Protein AF-A0A1D9D2I0-F1 (afdb_monomer)

Sequence (112 aa):
MTKDILDIKQGRLQKKEKFMSVIETKADIESTMDINVMYFASLADEANCQQETVKLPQDTSLTELYEQLSQKHRFSRPQAELRVAVNDYFAKWTDQINDGDSVVFITPVAGG

Mean predicted aligned error: 9.5 Å

Solvent-accessible surface area (backbone atoms only — not comparable to full-atom values): 6436 Å² total; per-residue (Å²): 135,72,64,64,64,56,52,55,50,52,54,52,49,55,52,48,51,53,48,51,53,51,51,58,59,50,56,61,60,68,38,68,31,50,27,39,39,45,38,54,70,72,54,14,65,48,56,74,41,56,61,48,78,47,78,43,47,54,81,51,36,53,52,56,52,48,54,54,48,31,66,74,38,60,50,90,71,60,73,90,64,45,49,43,27,49,72,92,36,83,50,59,63,84,45,85,59,58,70,67,38,40,37,36,70,41,69,75,75,84,76,128

Foldseek 3Di:
DPPVVVVVVVVVVVVVVVVVVVVVVVVLQPDKAKEKEAEDDQLCVLQVHGIDIDIDTQPDFLQNVVVVSCVVSVRPDDPVQWWKDKPNHTDDSRDGDDHHIYIYIGGPDPDD

pLDDT: mean 87.43, std 14.97, range [39.06, 98.81]

Structure (mmCIF, N/CA/C/O backbone):
data_AF-A0A1D9D2I0-F1
#
_entry.id   AF-A0A1D9D2I0-F1
#
loop_
_atom_site.group_PDB
_atom_site.id
_atom_site.type_symbol
_atom_site.label_atom_id
_atom_site.label_alt_id
_atom_site.label_comp_id
_atom_site.label_asym_id
_atom_site.label_entity_id
_atom_site.label_seq_id
_atom_site.pdbx_PDB_ins_code
_atom_site.Cartn_x
_atom_site.Cartn_y
_atom_site.Cartn_z
_atom_site.occupancy
_atom_site.B_iso_or_equiv
_atom_site.auth_seq_id
_atom_site.auth_comp_id
_atom_site.auth_asym_id
_atom_site.auth_atom_id
_atom_site.pdbx_PDB_model_num
ATOM 1 N N . MET A 1 1 ? -56.465 18.352 21.215 1.00 59.41 1 MET A N 1
ATOM 2 C CA . MET A 1 1 ? -55.338 19.104 21.811 1.00 59.41 1 MET A CA 1
ATOM 3 C C . MET A 1 1 ? -54.173 18.206 22.263 1.00 59.41 1 MET A C 1
ATOM 5 O O . MET A 1 1 ? -53.134 18.725 22.630 1.00 59.41 1 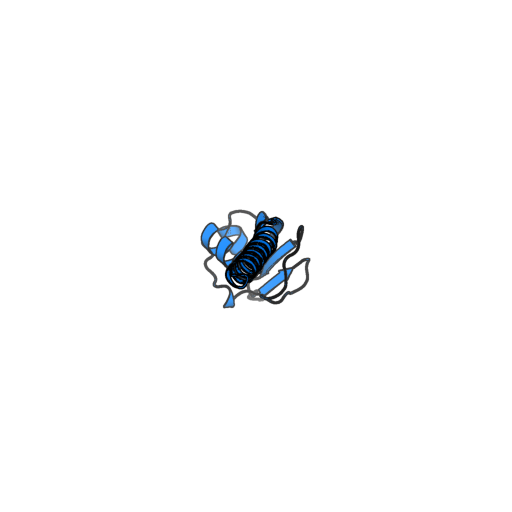MET A O 1
ATOM 9 N N . THR A 1 2 ? -54.300 16.870 22.223 1.00 59.47 2 THR A N 1
ATOM 10 C CA . THR A 1 2 ? -53.273 15.910 22.690 1.00 59.47 2 THR A CA 1
ATOM 11 C C . THR A 1 2 ? -52.400 15.295 21.583 1.00 59.47 2 THR A C 1
ATOM 13 O O . THR A 1 2 ? -51.449 14.585 21.896 1.00 59.47 2 THR A O 1
ATOM 16 N N . LYS A 1 3 ? -52.690 15.556 20.299 1.00 59.12 3 LYS A N 1
ATOM 17 C CA . LYS A 1 3 ? -51.986 14.946 19.153 1.00 59.12 3 LYS A CA 1
ATOM 18 C C . LYS A 1 3 ? -50.646 15.636 18.850 1.00 59.12 3 LYS A C 1
ATOM 20 O O . LYS A 1 3 ? -49.675 14.953 18.546 1.00 59.12 3 LYS A O 1
ATOM 25 N N . ASP A 1 4 ? -50.569 16.951 19.059 1.00 65.81 4 ASP A N 1
ATOM 26 C CA . ASP A 1 4 ? -49.381 17.772 18.784 1.00 65.81 4 ASP A CA 1
ATOM 27 C C . ASP A 1 4 ? -48.160 17.376 19.631 1.00 65.81 4 ASP A C 1
ATOM 29 O O . ASP A 1 4 ? -47.034 17.336 19.145 1.00 65.81 4 ASP A O 1
ATOM 33 N N . ILE A 1 5 ? -48.370 17.014 20.900 1.00 64.25 5 ILE A N 1
ATOM 34 C CA . ILE A 1 5 ? -47.272 16.657 21.814 1.00 64.25 5 ILE A CA 1
ATOM 35 C C . ILE A 1 5 ? -46.657 15.296 21.453 1.00 64.25 5 ILE A C 1
ATOM 37 O O . ILE A 1 5 ? -45.449 15.106 21.611 1.00 64.25 5 ILE A O 1
ATOM 41 N N . LEU A 1 6 ? -47.467 14.343 20.980 1.00 63.25 6 LEU A N 1
ATOM 42 C CA . LEU A 1 6 ? -46.987 13.007 20.621 1.00 63.25 6 LEU A CA 1
ATOM 43 C C . LEU A 1 6 ? -46.148 13.047 19.335 1.00 63.25 6 LEU A C 1
ATOM 45 O O . LEU A 1 6 ? -45.097 12.411 19.278 1.00 63.25 6 LEU A O 1
ATOM 49 N N . ASP A 1 7 ? -46.562 13.856 18.359 1.00 71.06 7 ASP A N 1
ATOM 50 C CA . ASP A 1 7 ? -45.872 14.023 17.075 1.00 71.06 7 ASP A CA 1
ATOM 51 C C . ASP A 1 7 ? -44.486 14.679 17.248 1.00 71.06 7 ASP A C 1
ATOM 53 O O . ASP A 1 7 ? -43.468 14.173 16.771 1.00 71.06 7 ASP A O 1
ATOM 57 N N . ILE A 1 8 ? -44.407 15.724 18.085 1.00 70.19 8 ILE A N 1
ATOM 58 C CA . ILE A 1 8 ? -43.145 16.404 18.427 1.00 70.19 8 ILE A CA 1
ATOM 59 C C . ILE A 1 8 ? -42.166 15.456 19.137 1.00 70.19 8 ILE A C 1
ATOM 61 O O . ILE A 1 8 ? -40.955 15.513 18.891 1.00 70.19 8 ILE A O 1
ATOM 65 N N . LYS A 1 9 ? -42.659 14.578 20.023 1.00 72.44 9 LYS A N 1
ATOM 66 C CA . LYS A 1 9 ? -41.810 13.584 20.697 1.00 72.44 9 LYS A CA 1
ATOM 67 C C . LYS A 1 9 ? -41.259 12.563 19.702 1.00 72.44 9 LYS A C 1
ATOM 69 O O . LYS A 1 9 ? -40.061 12.296 19.749 1.00 72.44 9 LYS A O 1
ATOM 74 N N . GLN A 1 10 ? -42.085 12.066 18.780 1.00 70.00 10 GLN A N 1
ATOM 75 C CA . GLN A 1 10 ? -41.654 11.106 17.759 1.00 70.00 10 GLN A CA 1
ATOM 76 C C . GLN A 1 10 ? -40.621 11.700 16.793 1.00 70.00 10 GLN A C 1
ATOM 78 O O . GLN A 1 10 ? -39.608 11.059 16.514 1.00 70.00 10 GLN A O 1
ATOM 83 N N . GLY A 1 11 ? -40.811 12.947 16.351 1.00 70.12 11 GLY A N 1
ATOM 84 C CA . GLY A 1 11 ? -39.835 13.642 15.507 1.00 70.12 11 GLY A CA 1
ATOM 85 C C . GLY A 1 11 ? -38.497 13.898 16.213 1.00 70.12 11 GLY A C 1
ATOM 86 O O . GLY A 1 11 ? -37.435 13.759 15.603 1.00 70.12 11 GLY A O 1
ATOM 87 N N . ARG A 1 12 ? -38.513 14.222 17.518 1.00 75.62 12 ARG A N 1
ATOM 88 C CA . ARG A 1 12 ? -37.276 14.354 18.311 1.00 75.62 12 ARG A CA 1
ATOM 89 C C . ARG A 1 12 ? -36.555 13.024 18.518 1.00 75.62 12 ARG A C 1
ATOM 91 O O . ARG A 1 12 ? -35.328 13.029 18.516 1.00 75.62 12 ARG A O 1
ATOM 98 N N . LEU A 1 13 ? -37.284 11.924 18.709 1.00 70.50 13 LEU A N 1
ATOM 99 C CA . LEU A 1 13 ? -36.703 10.590 18.882 1.00 70.50 13 LEU A CA 1
ATOM 100 C C . LEU A 1 13 ? -36.020 10.124 17.590 1.00 70.50 13 LEU A C 1
ATOM 102 O O . LEU A 1 13 ? -34.821 9.869 17.624 1.00 70.50 13 LEU A O 1
ATOM 106 N N . GLN A 1 14 ? -36.702 10.200 16.443 1.00 74.25 14 GLN A N 1
ATOM 107 C CA . GLN A 1 14 ? -36.117 9.851 15.138 1.00 74.25 14 GLN A CA 1
ATOM 108 C C . GLN A 1 14 ? -34.916 10.736 14.773 1.00 74.25 14 GLN A C 1
ATOM 110 O O . GLN A 1 14 ? -33.916 10.259 14.236 1.00 74.25 14 GLN A O 1
ATOM 115 N N . LYS A 1 15 ? -34.963 12.040 15.093 1.00 75.75 15 LYS A N 1
ATOM 116 C CA . LYS A 1 15 ? -33.821 12.944 14.875 1.00 75.75 15 LYS A CA 1
ATOM 117 C C . LYS A 1 15 ? -32.637 12.600 15.783 1.00 75.75 15 LYS A C 1
ATOM 119 O O . LYS A 1 15 ? -31.496 12.729 15.348 1.00 75.75 15 LYS A O 1
ATOM 124 N N . LYS A 1 16 ? -32.897 12.160 17.018 1.00 75.50 16 LYS A N 1
ATOM 125 C CA . LYS A 1 16 ? -31.871 11.715 17.967 1.00 75.50 16 LYS A CA 1
ATOM 126 C C . LYS A 1 16 ? -31.252 10.382 17.539 1.00 75.50 16 LYS A C 1
ATOM 128 O O . LYS A 1 16 ? -30.036 10.282 17.574 1.00 75.50 16 LYS A O 1
ATOM 133 N N . GLU A 1 17 ? -32.049 9.419 17.080 1.00 77.56 17 GLU A N 1
ATOM 134 C CA . GLU A 1 17 ? -31.577 8.128 16.551 1.00 77.56 17 GLU A CA 1
ATOM 135 C C . GLU A 1 17 ? -30.749 8.310 15.279 1.00 77.56 17 GLU A C 1
ATOM 137 O O . GLU A 1 17 ? -29.663 7.755 15.172 1.00 77.56 17 GLU A O 1
ATOM 142 N N . LYS A 1 18 ? -31.196 9.163 14.347 1.00 76.19 18 LYS A N 1
ATOM 143 C CA . LYS A 1 18 ? -30.420 9.491 13.145 1.00 76.19 18 LYS A CA 1
ATOM 144 C C . LYS A 1 18 ? -29.115 10.208 13.486 1.00 76.19 18 LYS A C 1
ATOM 146 O O . LYS A 1 18 ? -28.092 9.926 12.877 1.00 76.19 18 LYS A O 1
ATOM 151 N N . PHE A 1 19 ? -29.140 11.131 14.450 1.00 74.31 19 PHE A N 1
ATOM 152 C CA . PHE A 1 19 ? -27.921 11.785 14.920 1.00 74.31 19 PHE A CA 1
ATOM 153 C C . PHE A 1 19 ? -26.980 10.765 15.570 1.00 74.31 19 PHE A C 1
ATOM 155 O O . PHE A 1 19 ? -25.832 10.708 15.159 1.00 74.31 19 PHE A O 1
ATOM 162 N N . MET A 1 20 ? -27.475 9.918 16.485 1.00 72.56 20 MET A N 1
ATOM 163 C CA . MET A 1 20 ? -26.715 8.844 17.149 1.00 72.56 20 MET A CA 1
ATOM 164 C C . MET A 1 20 ? -26.122 7.832 16.161 1.00 72.56 20 MET A C 1
ATOM 166 O O . MET A 1 20 ? -24.948 7.510 16.272 1.00 72.56 20 MET A O 1
ATOM 170 N N . SER A 1 21 ? -26.87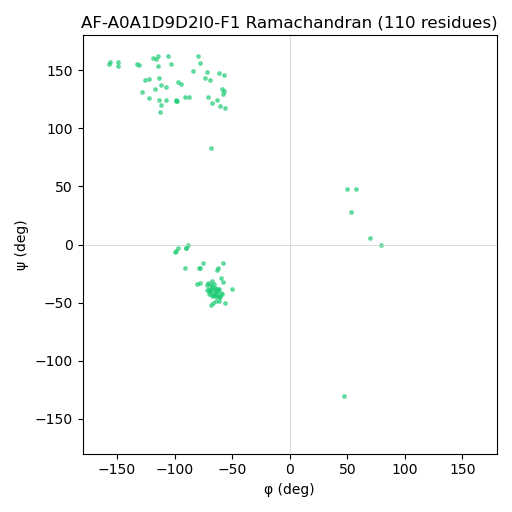5 7.421 15.140 1.00 72.75 21 SER A N 1
ATOM 171 C CA . SER A 1 21 ? -26.370 6.554 14.071 1.00 72.75 21 SER A CA 1
ATOM 172 C C . SER A 1 21 ? -25.247 7.220 13.272 1.00 72.75 21 SER A C 1
ATOM 174 O O . SER A 1 21 ? -24.256 6.569 12.975 1.00 72.75 21 SER A O 1
ATOM 176 N N . VAL A 1 22 ? -25.350 8.521 12.971 1.00 70.06 22 VAL A N 1
ATOM 177 C CA . VAL A 1 22 ? -24.285 9.245 12.258 1.00 70.06 22 VAL A CA 1
ATOM 178 C C . VAL A 1 22 ? -23.018 9.371 13.104 1.00 70.06 22 VAL A C 1
ATOM 180 O O . VAL A 1 22 ? -21.934 9.246 12.550 1.00 70.06 22 VAL A O 1
ATOM 183 N N . ILE A 1 23 ? -23.115 9.615 14.417 1.00 67.25 23 ILE A N 1
ATOM 184 C CA . ILE A 1 23 ? -21.922 9.691 15.286 1.00 67.25 23 ILE A CA 1
ATOM 185 C C . ILE A 1 23 ? -21.260 8.325 15.480 1.00 67.25 23 ILE A C 1
ATOM 187 O O . ILE A 1 23 ? -20.036 8.273 15.468 1.00 67.25 23 ILE A O 1
ATOM 191 N N . GLU A 1 24 ? -22.029 7.242 15.610 1.00 61.53 24 GLU A N 1
ATOM 192 C CA . GLU A 1 24 ? -21.475 5.886 15.747 1.00 61.53 24 GLU A CA 1
ATOM 193 C C . GLU A 1 24 ? -20.734 5.47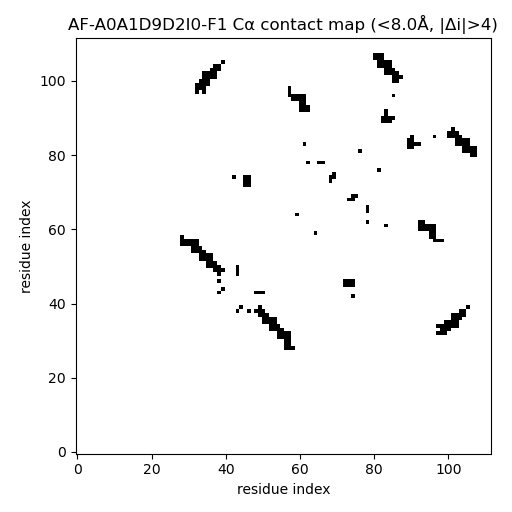4 14.464 1.00 61.53 24 GLU A C 1
ATOM 195 O O . GLU A 1 24 ? -19.576 5.084 14.520 1.00 61.53 24 GLU A O 1
ATOM 200 N N . THR A 1 25 ? -21.317 5.731 13.286 1.00 60.56 25 THR A N 1
ATOM 201 C CA . THR A 1 25 ? -20.639 5.489 12.000 1.00 60.56 25 THR A CA 1
ATOM 202 C C . THR A 1 25 ? -19.427 6.399 11.776 1.00 60.56 25 THR A C 1
ATOM 204 O O . THR A 1 25 ? -18.460 5.986 11.150 1.00 60.56 25 THR A O 1
ATOM 207 N N . LYS A 1 26 ? -19.449 7.646 12.261 1.00 57.47 26 LYS A N 1
ATOM 208 C CA . LYS A 1 26 ? -18.354 8.601 12.034 1.00 57.47 26 LYS A CA 1
ATOM 209 C C . LYS A 1 26 ? -17.148 8.354 12.946 1.00 57.47 26 LYS A C 1
ATOM 211 O O . LYS A 1 26 ? -16.025 8.573 12.514 1.00 57.47 26 LYS A O 1
ATOM 216 N N . ALA A 1 27 ? -17.378 7.893 14.175 1.00 58.50 27 ALA A N 1
ATOM 217 C CA . ALA A 1 27 ? -16.312 7.557 15.116 1.00 58.50 27 ALA A CA 1
ATOM 218 C C . ALA A 1 27 ? -15.545 6.285 14.707 1.00 58.50 27 ALA A C 1
ATOM 220 O O . ALA A 1 27 ? -14.335 6.229 14.909 1.00 58.50 27 ALA A O 1
ATOM 221 N N . ASP A 1 28 ? -16.211 5.312 14.076 1.00 58.44 28 ASP A N 1
ATOM 222 C CA . ASP A 1 28 ? -15.542 4.133 13.505 1.00 58.44 28 ASP A CA 1
ATOM 223 C C . ASP A 1 28 ? -14.634 4.490 12.305 1.00 58.44 28 ASP A C 1
ATOM 225 O O . ASP A 1 28 ? -13.571 3.899 12.150 1.00 58.44 28 ASP A O 1
ATOM 229 N N . ILE A 1 29 ? -14.977 5.521 11.518 1.00 62.78 29 ILE A N 1
ATOM 230 C CA . ILE A 1 29 ? -14.179 5.976 10.354 1.00 62.78 29 ILE A CA 1
ATOM 231 C C . ILE A 1 29 ? -12.957 6.827 10.772 1.00 62.78 29 ILE A C 1
ATOM 233 O O . ILE A 1 29 ? -11.994 6.964 10.022 1.00 62.78 29 ILE A O 1
ATOM 237 N N . GLU A 1 30 ? -12.947 7.402 11.979 1.00 67.94 30 GLU A N 1
ATOM 238 C CA . GLU A 1 30 ? -11.832 8.243 12.456 1.00 67.94 30 GLU A CA 1
ATOM 239 C C . GLU A 1 30 ? -10.731 7.454 13.190 1.00 67.94 30 GLU A C 1
ATOM 241 O O . GLU A 1 30 ? -9.704 8.027 13.567 1.00 67.94 30 GLU A O 1
ATOM 246 N N . SER A 1 31 ? -10.901 6.142 13.375 1.00 87.88 31 SER A N 1
ATOM 247 C CA . SER A 1 31 ? -9.851 5.302 13.950 1.00 87.88 31 SER A CA 1
ATOM 248 C C . SER A 1 31 ? -8.708 5.145 12.951 1.00 87.88 31 SER A C 1
ATOM 250 O O . SER A 1 31 ? -8.919 4.762 11.805 1.00 87.88 31 SER A O 1
ATOM 252 N N . THR A 1 32 ? -7.483 5.441 13.384 1.00 95.44 32 THR A N 1
ATOM 253 C CA . THR A 1 32 ? -6.276 5.267 12.559 1.00 95.44 32 THR A CA 1
ATOM 254 C C . THR A 1 32 ? -5.511 4.021 12.977 1.00 95.44 32 THR A C 1
ATOM 256 O O . THR A 1 32 ? -5.615 3.584 14.123 1.00 95.44 32 THR A O 1
ATOM 259 N N . MET A 1 33 ? -4.733 3.480 12.050 1.00 97.00 33 MET A N 1
ATOM 260 C CA . MET A 1 33 ? -3.759 2.421 12.274 1.00 97.00 33 MET A CA 1
ATOM 261 C C . MET A 1 33 ? -2.414 2.801 11.650 1.00 97.00 33 MET A C 1
ATOM 263 O O . MET A 1 33 ? -2.360 3.611 10.719 1.00 97.00 33 MET A O 1
ATOM 267 N N . ASP A 1 34 ? -1.340 2.236 12.188 1.00 98.44 34 ASP A N 1
ATOM 268 C CA . ASP A 1 34 ? 0.027 2.386 11.705 1.00 98.44 34 ASP A CA 1
ATOM 269 C C . ASP A 1 34 ? 0.498 1.037 11.134 1.00 98.44 34 ASP A C 1
ATOM 271 O O . ASP A 1 34 ? 0.545 0.030 11.837 1.00 98.44 34 ASP A O 1
ATOM 275 N N . ILE A 1 35 ? 0.864 1.009 9.851 1.00 98.69 35 ILE A N 1
ATOM 276 C CA . ILE A 1 35 ? 1.359 -0.197 9.164 1.00 98.69 35 ILE A CA 1
ATOM 277 C C . ILE A 1 35 ? 2.781 -0.003 8.645 1.00 98.69 35 ILE A C 1
ATOM 279 O O . ILE A 1 35 ? 3.225 1.130 8.452 1.00 98.69 35 ILE A O 1
ATOM 283 N N . ASN A 1 36 ? 3.490 -1.098 8.374 1.00 98.81 36 ASN A N 1
ATOM 284 C CA . ASN A 1 36 ? 4.770 -1.068 7.669 1.00 98.81 36 ASN A CA 1
ATOM 285 C C . ASN A 1 36 ? 4.551 -1.405 6.191 1.00 98.81 36 ASN A C 1
ATOM 287 O O . ASN A 1 36 ? 4.003 -2.454 5.866 1.00 98.81 36 ASN A O 1
ATOM 291 N N . VAL A 1 37 ? 4.993 -0.531 5.291 1.00 98.75 37 VAL A N 1
ATOM 292 C CA . VAL A 1 37 ? 5.024 -0.820 3.858 1.00 98.75 37 VAL A CA 1
ATOM 293 C C . VAL A 1 37 ? 6.466 -1.022 3.433 1.00 98.75 37 VAL A C 1
ATOM 295 O O . VAL A 1 37 ? 7.292 -0.127 3.618 1.00 98.75 37 VAL A O 1
ATOM 298 N N . MET A 1 38 ? 6.758 -2.172 2.827 1.00 98.50 38 MET A N 1
ATOM 299 C CA . MET A 1 38 ? 8.085 -2.496 2.306 1.00 98.50 38 MET A CA 1
ATOM 300 C C . MET A 1 38 ? 8.092 -2.460 0.778 1.00 98.50 38 MET A C 1
ATOM 302 O O . MET A 1 38 ? 7.215 -3.019 0.112 1.00 98.50 38 MET A O 1
ATOM 306 N N . TYR A 1 39 ? 9.125 -1.838 0.218 1.00 97.38 39 TYR A N 1
ATOM 307 C CA . TYR A 1 39 ? 9.319 -1.686 -1.217 1.00 97.38 39 TYR A CA 1
ATOM 308 C C . TYR A 1 39 ? 10.535 -2.476 -1.690 1.00 97.38 39 TYR A C 1
ATOM 310 O O . TYR A 1 39 ? 11.571 -2.525 -1.027 1.00 97.38 39 TYR A O 1
ATOM 318 N N . PHE A 1 40 ? 10.427 -3.050 -2.888 1.00 94.06 40 PHE A N 1
ATOM 319 C CA . PHE A 1 40 ? 11.496 -3.811 -3.530 1.00 94.06 40 PHE A CA 1
ATOM 320 C C . PHE A 1 40 ? 11.678 -3.376 -4.984 1.00 94.06 40 PHE A C 1
ATOM 322 O O . PHE A 1 40 ? 10.733 -2.907 -5.626 1.00 94.06 40 PHE A O 1
ATOM 329 N N . ALA A 1 41 ? 12.884 -3.595 -5.516 1.00 92.38 41 ALA A N 1
ATOM 330 C CA . ALA A 1 41 ? 13.240 -3.317 -6.909 1.00 92.38 41 ALA A CA 1
ATOM 331 C C . ALA A 1 41 ? 12.771 -1.915 -7.352 1.00 92.38 41 ALA A C 1
ATOM 333 O O . ALA A 1 41 ? 12.978 -0.947 -6.625 1.00 92.38 41 ALA A O 1
ATOM 334 N N . SER A 1 42 ? 12.094 -1.809 -8.502 1.00 93.38 42 SER A N 1
ATOM 335 C CA . SER A 1 42 ? 11.668 -0.520 -9.057 1.00 93.38 42 SER A CA 1
ATOM 336 C C . SER A 1 42 ? 10.778 0.293 -8.113 1.00 93.38 42 SER A C 1
ATOM 338 O O . SER A 1 42 ? 10.862 1.511 -8.129 1.00 93.38 42 SER A O 1
ATOM 340 N N . LEU A 1 43 ? 9.955 -0.344 -7.267 1.00 95.62 43 LEU A N 1
ATOM 341 C CA . LEU A 1 43 ? 9.135 0.396 -6.301 1.00 95.62 43 LEU A CA 1
ATOM 342 C C . LEU A 1 43 ? 9.992 1.031 -5.198 1.00 95.62 43 LEU A C 1
ATOM 344 O O . LEU A 1 43 ? 9.667 2.120 -4.742 1.00 95.62 43 LEU A O 1
ATOM 348 N N . ALA A 1 44 ? 11.092 0.389 -4.789 1.00 96.69 44 ALA A N 1
ATOM 349 C CA . ALA A 1 44 ? 12.020 0.973 -3.817 1.00 96.69 44 ALA A CA 1
ATOM 350 C C . ALA A 1 44 ? 12.796 2.150 -4.421 1.00 96.69 44 ALA A C 1
ATOM 352 O O . ALA A 1 44 ? 12.973 3.173 -3.760 1.00 96.69 44 ALA A O 1
ATOM 353 N N . ASP A 1 45 ? 13.216 2.018 -5.685 1.00 96.38 45 ASP A N 1
ATOM 354 C CA . ASP A 1 45 ? 13.879 3.093 -6.428 1.00 96.38 45 ASP A CA 1
ATOM 355 C C . ASP A 1 45 ? 12.943 4.303 -6.599 1.00 96.38 45 ASP A C 1
ATOM 357 O O . ASP A 1 45 ? 13.346 5.441 -6.363 1.00 96.38 45 ASP A O 1
ATOM 361 N N . GLU A 1 46 ? 11.676 4.062 -6.955 1.00 97.56 46 GLU A N 1
ATOM 362 C CA . GLU A 1 46 ? 10.654 5.102 -7.131 1.00 97.56 46 GLU A CA 1
ATOM 363 C C . GLU A 1 46 ? 10.245 5.755 -5.795 1.00 97.56 46 GLU A C 1
ATOM 365 O O . GLU A 1 46 ? 10.089 6.974 -5.735 1.00 97.56 46 GLU A O 1
ATOM 370 N N . ALA A 1 47 ? 10.132 4.980 -4.708 1.00 97.75 47 ALA A N 1
ATOM 371 C CA . ALA A 1 47 ? 9.836 5.496 -3.365 1.00 97.75 47 ALA A CA 1
ATOM 372 C C . ALA A 1 47 ? 11.037 6.190 -2.698 1.00 97.75 47 ALA A C 1
ATOM 374 O O . ALA A 1 47 ? 10.877 6.902 -1.703 1.00 97.75 47 ALA A O 1
ATOM 375 N N . ASN A 1 48 ? 12.251 5.971 -3.218 1.00 98.00 48 ASN A N 1
ATOM 376 C CA . ASN A 1 48 ? 13.516 6.400 -2.619 1.00 98.00 48 ASN A CA 1
ATOM 377 C C . ASN A 1 48 ? 13.682 5.936 -1.151 1.00 98.00 48 ASN A C 1
ATOM 379 O O . ASN A 1 48 ? 14.357 6.575 -0.340 1.00 98.00 48 ASN A O 1
ATOM 383 N N . CYS A 1 49 ? 13.050 4.815 -0.797 1.00 97.94 49 CYS A N 1
ATOM 384 C CA . CYS A 1 49 ? 13.181 4.133 0.483 1.00 97.94 49 CYS A CA 1
ATOM 385 C C . CYS A 1 49 ? 12.824 2.645 0.327 1.00 97.94 49 CYS A C 1
ATOM 387 O O . CYS A 1 49 ? 12.112 2.251 -0.590 1.00 97.94 49 CYS A O 1
ATOM 389 N N . GLN A 1 50 ? 13.330 1.804 1.232 1.00 97.75 50 GLN A N 1
ATOM 390 C CA . GLN A 1 50 ? 13.006 0.367 1.249 1.00 97.75 50 GLN A CA 1
ATOM 391 C C . GLN A 1 50 ? 11.800 0.043 2.135 1.00 97.75 50 GLN A C 1
ATOM 393 O O . GLN A 1 50 ? 11.196 -1.014 1.990 1.00 97.75 50 GLN A O 1
ATOM 398 N N . GLN A 1 51 ? 11.466 0.930 3.069 1.00 98.31 51 GLN A N 1
ATOM 399 C CA . GLN A 1 51 ? 10.297 0.794 3.923 1.00 98.31 51 GLN A CA 1
ATOM 400 C C . GLN A 1 51 ? 9.855 2.155 4.456 1.00 98.31 51 GLN A C 1
ATOM 402 O O . GLN A 1 51 ? 10.677 3.066 4.606 1.00 98.31 51 GLN A O 1
ATOM 407 N N . GLU A 1 52 ? 8.581 2.265 4.810 1.00 98.50 52 GLU A N 1
ATOM 408 C CA . GLU A 1 52 ? 8.041 3.379 5.58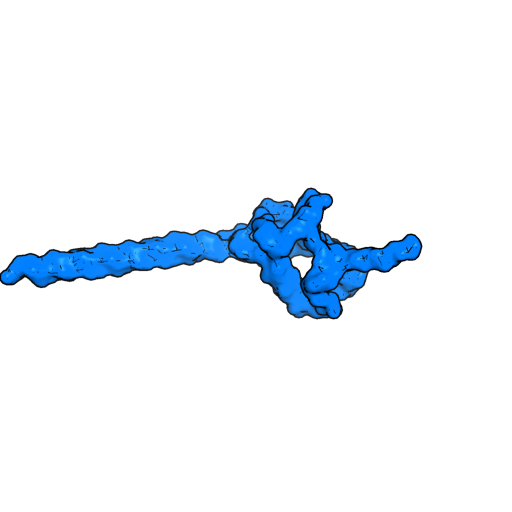3 1.00 98.50 52 GLU A CA 1
ATOM 409 C C . GLU A 1 52 ? 6.865 2.937 6.461 1.00 98.50 52 GLU A C 1
ATOM 411 O O . GLU A 1 52 ? 6.153 1.986 6.140 1.00 98.50 52 GLU A O 1
ATOM 416 N N . THR A 1 53 ? 6.643 3.655 7.563 1.00 98.56 53 THR A N 1
ATOM 417 C CA . THR A 1 53 ? 5.414 3.516 8.350 1.00 98.56 53 THR A CA 1
ATOM 418 C C . THR A 1 53 ? 4.349 4.443 7.782 1.00 98.56 53 THR A C 1
ATOM 420 O O . THR A 1 53 ? 4.589 5.645 7.634 1.00 98.56 53 THR A O 1
ATOM 423 N N . VAL A 1 54 ? 3.173 3.895 7.480 1.00 98.31 54 VAL A N 1
ATOM 424 C CA . VAL A 1 54 ? 2.037 4.647 6.939 1.00 98.31 54 VAL A CA 1
ATOM 425 C C . VAL A 1 54 ? 0.913 4.660 7.963 1.00 98.31 54 VAL A C 1
ATOM 427 O O . VAL A 1 54 ? 0.444 3.606 8.386 1.00 98.31 54 VAL A O 1
ATOM 430 N N . LYS A 1 55 ? 0.472 5.868 8.323 1.00 97.69 55 LYS A N 1
ATOM 431 C CA . LYS A 1 55 ? -0.727 6.094 9.128 1.00 97.69 55 LYS A CA 1
ATOM 432 C C . LYS A 1 55 ? -1.933 6.263 8.222 1.00 97.69 55 LYS A C 1
ATOM 434 O O . LYS A 1 55 ? -1.910 7.128 7.346 1.00 97.69 55 LYS A O 1
ATOM 439 N N . LEU A 1 56 ? -2.981 5.487 8.458 1.00 95.31 56 LEU A N 1
ATOM 440 C CA . LEU A 1 56 ? -4.179 5.476 7.621 1.00 95.31 56 LEU A CA 1
ATOM 441 C C . LEU A 1 56 ? -5.440 5.148 8.441 1.00 95.31 56 LEU A C 1
ATOM 443 O O . LEU A 1 56 ? -5.319 4.582 9.528 1.00 95.31 56 LEU A O 1
ATOM 447 N N . PRO A 1 57 ? -6.641 5.536 7.980 1.00 95.50 57 PRO A N 1
ATOM 448 C CA . PRO A 1 57 ? -7.909 5.105 8.575 1.00 95.50 57 PRO A CA 1
ATOM 449 C C . PRO A 1 57 ? -8.056 3.575 8.598 1.00 95.50 57 PRO A C 1
ATOM 451 O O . PRO A 1 57 ? -7.605 2.907 7.667 1.00 95.50 57 PRO A O 1
ATOM 454 N N . GLN A 1 58 ? -8.699 3.017 9.625 1.00 92.44 58 GLN A N 1
ATOM 455 C CA . GLN A 1 58 ? -8.871 1.565 9.801 1.00 92.44 58 GLN A CA 1
ATOM 456 C C . GLN A 1 58 ? -9.694 0.888 8.693 1.00 92.44 58 GLN A C 1
ATOM 458 O O . GLN A 1 58 ? -9.567 -0.317 8.493 1.00 92.44 58 GLN A O 1
ATOM 463 N N . ASP A 1 59 ? -10.517 1.640 7.966 1.00 92.44 59 ASP A N 1
ATOM 464 C CA . ASP A 1 59 ? -11.326 1.156 6.846 1.00 92.44 59 ASP A CA 1
ATOM 465 C C . ASP A 1 59 ? -10.603 1.218 5.489 1.00 92.44 59 ASP A C 1
ATOM 467 O O . ASP A 1 59 ? -11.162 0.788 4.479 1.00 92.44 59 ASP A O 1
ATOM 471 N N . THR A 1 60 ? -9.351 1.692 5.458 1.00 95.88 60 THR A N 1
ATOM 472 C CA . THR A 1 60 ? -8.553 1.765 4.226 1.00 95.88 60 THR A CA 1
ATOM 473 C C . THR A 1 60 ? -8.296 0.367 3.667 1.00 95.88 60 THR A C 1
ATOM 475 O O . THR A 1 60 ? -7.704 -0.494 4.321 1.00 95.88 60 THR A O 1
ATOM 478 N N . SER A 1 61 ? -8.679 0.153 2.412 1.00 97.00 61 SER A N 1
ATOM 479 C CA . SER A 1 61 ? -8.392 -1.080 1.678 1.00 97.00 61 SER A CA 1
ATOM 480 C C . SER A 1 61 ? -6.962 -1.120 1.123 1.00 97.00 61 SER A C 1
ATOM 482 O O . SER A 1 61 ? -6.313 -0.093 0.916 1.00 97.00 61 SER A O 1
ATOM 484 N N . LEU A 1 62 ? -6.478 -2.317 0.767 1.00 98.56 62 LEU A N 1
ATOM 485 C CA . LEU A 1 62 ? -5.195 -2.485 0.061 1.00 98.56 62 LEU A CA 1
ATOM 486 C C . LEU A 1 62 ? -5.159 -1.757 -1.294 1.00 98.56 62 LEU A C 1
ATOM 488 O O . LEU A 1 62 ? -4.089 -1.342 -1.740 1.00 98.56 62 LEU A O 1
ATOM 492 N N . THR A 1 63 ? -6.317 -1.590 -1.941 1.00 98.19 63 THR A N 1
ATOM 493 C CA . THR A 1 63 ? -6.442 -0.818 -3.188 1.00 98.19 63 THR A CA 1
ATOM 494 C C . THR A 1 63 ? -6.201 0.667 -2.929 1.00 98.19 63 THR A C 1
ATOM 496 O O . THR A 1 63 ? -5.333 1.265 -3.561 1.00 98.19 63 THR A O 1
ATOM 499 N N . GLU A 1 64 ? -6.897 1.245 -1.949 1.00 97.81 64 GLU A N 1
ATOM 500 C CA . GLU A 1 64 ? -6.749 2.660 -1.591 1.00 97.81 64 GLU A CA 1
ATOM 501 C C . GLU A 1 64 ? -5.347 2.973 -1.063 1.00 97.81 64 GLU A C 1
ATOM 503 O O . GLU A 1 64 ? -4.777 4.005 -1.416 1.00 97.81 64 GLU A O 1
ATOM 508 N N . LEU A 1 65 ? -4.755 2.068 -0.275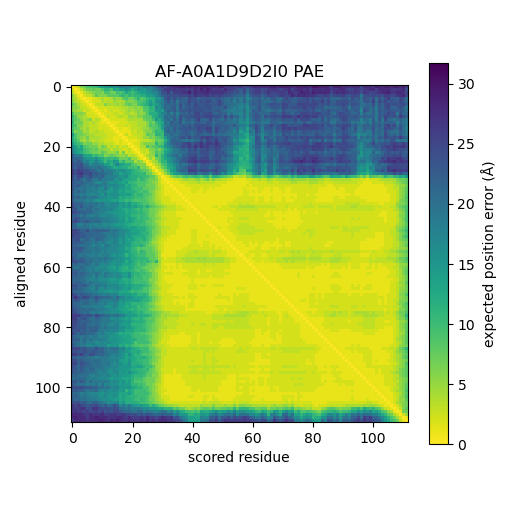 1.00 98.50 65 LEU A N 1
ATOM 509 C CA . LEU A 1 65 ? -3.362 2.183 0.151 1.00 98.50 65 LEU A CA 1
ATOM 510 C C . LEU A 1 65 ? -2.427 2.290 -1.060 1.00 98.50 65 LEU A C 1
ATOM 512 O O . LEU A 1 65 ? -1.597 3.199 -1.122 1.00 98.50 65 LEU A O 1
ATOM 516 N N . TYR A 1 66 ? -2.558 1.387 -2.036 1.00 98.50 66 TYR A N 1
ATOM 517 C CA . TYR A 1 66 ? -1.700 1.417 -3.217 1.00 98.50 66 TYR A CA 1
ATOM 518 C C . TYR A 1 66 ? -1.899 2.687 -4.050 1.00 98.50 66 TYR A C 1
ATOM 520 O O . TYR A 1 66 ? -0.918 3.274 -4.501 1.00 98.50 66 TYR A O 1
ATOM 528 N N . GLU A 1 67 ? -3.137 3.153 -4.222 1.00 98.19 67 GLU A N 1
ATOM 529 C CA . GLU A 1 67 ? -3.421 4.409 -4.924 1.00 98.19 67 GLU A CA 1
ATOM 530 C C . GLU A 1 67 ? -2.758 5.613 -4.241 1.00 98.19 67 GLU A C 1
ATOM 532 O O . GLU A 1 67 ? -2.113 6.422 -4.912 1.00 98.19 67 GLU A O 1
ATOM 537 N N . GLN A 1 68 ? -2.850 5.713 -2.911 1.00 98.06 68 GLN A N 1
ATOM 538 C CA . GLN A 1 68 ? -2.215 6.787 -2.139 1.00 98.06 68 GLN A CA 1
ATOM 539 C C . GLN A 1 68 ? -0.689 6.770 -2.289 1.00 98.06 68 GLN A C 1
ATOM 541 O O . GLN A 1 68 ? -0.067 7.810 -2.523 1.00 98.06 68 GLN A O 1
ATOM 546 N N . LEU A 1 69 ? -0.076 5.588 -2.198 1.00 98.44 69 LEU A N 1
ATOM 547 C CA . LEU A 1 69 ? 1.370 5.425 -2.349 1.00 98.44 69 LEU A CA 1
ATOM 548 C C . LEU A 1 69 ? 1.835 5.685 -3.780 1.00 98.44 69 LEU A C 1
ATOM 550 O O . LEU A 1 69 ? 2.836 6.370 -3.984 1.00 98.44 69 LEU A O 1
ATOM 554 N N . SER A 1 70 ? 1.083 5.205 -4.771 1.00 98.12 70 SER A N 1
ATOM 555 C CA . SER A 1 70 ? 1.345 5.454 -6.187 1.00 98.12 70 SER A CA 1
ATOM 556 C C . SER A 1 70 ? 1.314 6.949 -6.497 1.00 98.12 70 SER A C 1
ATOM 558 O O . SER A 1 70 ? 2.212 7.450 -7.169 1.00 98.12 70 SER A O 1
ATOM 560 N N . GLN A 1 71 ? 0.365 7.699 -5.932 1.00 98.25 71 GLN A N 1
ATOM 561 C CA . GLN A 1 71 ? 0.318 9.157 -6.073 1.00 98.25 71 GLN A CA 1
ATOM 562 C C . GLN A 1 71 ? 1.488 9.853 -5.362 1.00 98.25 71 GLN A C 1
ATOM 564 O O . GLN A 1 71 ? 2.106 10.754 -5.934 1.00 98.25 71 GLN A O 1
ATOM 569 N N . LYS A 1 72 ? 1.811 9.433 -4.132 1.00 98.19 72 LYS A N 1
ATOM 570 C CA . LYS A 1 72 ? 2.898 10.000 -3.318 1.00 98.19 72 LYS A CA 1
ATOM 571 C C . LYS A 1 72 ? 4.266 9.828 -3.983 1.00 98.19 72 LYS A C 1
ATOM 573 O O . LYS A 1 72 ? 5.022 10.794 -4.092 1.00 98.19 72 LYS A O 1
ATOM 578 N N . HIS A 1 73 ? 4.559 8.613 -4.437 1.00 98.19 73 HIS A N 1
ATOM 579 C CA . HIS A 1 73 ? 5.868 8.206 -4.961 1.00 98.19 73 HIS A CA 1
ATOM 580 C C . HIS A 1 73 ? 5.954 8.227 -6.485 1.00 98.19 73 HIS A C 1
ATOM 582 O O . HIS A 1 73 ? 7.033 8.065 -7.042 1.00 98.19 73 HIS A O 1
ATOM 588 N N . ARG A 1 74 ? 4.835 8.494 -7.170 1.00 98.00 74 ARG A N 1
ATOM 589 C CA . ARG A 1 74 ? 4.712 8.464 -8.637 1.00 98.00 74 ARG A CA 1
ATOM 590 C C . ARG A 1 74 ? 5.092 7.102 -9.216 1.00 98.00 74 ARG A C 1
ATOM 592 O O . ARG A 1 74 ? 5.855 7.036 -10.179 1.00 98.00 74 ARG A O 1
ATOM 599 N N . PHE A 1 75 ? 4.554 6.033 -8.627 1.00 97.56 75 PHE A N 1
ATOM 600 C CA . PHE A 1 75 ? 4.841 4.685 -9.106 1.00 97.56 75 PHE A CA 1
ATOM 601 C C . PHE A 1 75 ? 4.439 4.522 -10.569 1.00 97.56 75 PHE A C 1
ATOM 603 O O . PHE A 1 75 ? 3.350 4.927 -10.977 1.00 97.56 75 PHE A O 1
ATOM 610 N N . SER A 1 76 ? 5.326 3.925 -11.364 1.00 95.31 76 SER A N 1
ATOM 611 C CA . SER A 1 76 ? 5.132 3.807 -12.815 1.00 95.31 76 SER A CA 1
ATOM 612 C C . SER A 1 76 ? 4.149 2.702 -13.209 1.00 95.31 76 SER A C 1
ATOM 614 O O . SER A 1 76 ? 3.610 2.710 -14.318 1.00 95.31 76 SER A O 1
ATOM 616 N N . ARG A 1 77 ? 3.914 1.743 -12.308 1.00 93.25 77 ARG A N 1
ATOM 617 C CA . ARG A 1 77 ? 3.103 0.550 -12.563 1.00 93.25 77 ARG A CA 1
ATOM 618 C C . ARG A 1 77 ? 1.670 0.715 -12.060 1.00 93.25 77 ARG A C 1
ATOM 620 O O . ARG A 1 77 ? 1.471 1.231 -10.966 1.00 93.25 77 ARG A O 1
ATOM 627 N N . PRO A 1 78 ? 0.662 0.242 -12.807 1.00 95.50 78 PRO A N 1
ATOM 628 C CA . PRO A 1 78 ? -0.704 0.180 -12.313 1.00 95.50 78 PRO A CA 1
ATOM 629 C C . PRO A 1 78 ? -0.905 -1.018 -11.372 1.00 95.50 78 PRO A C 1
ATOM 631 O O . PRO A 1 78 ? -0.252 -2.052 -11.508 1.00 95.50 78 PRO A O 1
ATOM 634 N N . GLN A 1 79 ? -1.901 -0.924 -10.488 1.00 96.12 79 GLN A N 1
ATOM 635 C CA . GLN A 1 79 ? -2.309 -2.003 -9.574 1.00 96.12 79 GLN A CA 1
ATOM 636 C C . GLN A 1 79 ? -2.518 -3.351 -10.284 1.00 96.12 79 GLN A C 1
ATOM 638 O O . GLN A 1 79 ? -2.160 -4.397 -9.751 1.00 96.12 79 GLN A O 1
ATOM 643 N N . ALA A 1 80 ? -3.084 -3.332 -11.496 1.00 95.62 80 ALA A N 1
ATOM 644 C CA . ALA A 1 80 ? -3.390 -4.533 -12.277 1.00 95.62 80 ALA A CA 1
ATOM 645 C C . ALA A 1 80 ? -2.149 -5.365 -12.648 1.00 95.62 80 ALA A C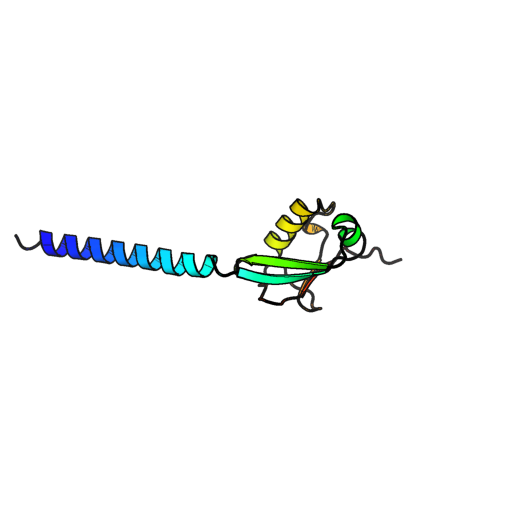 1
ATOM 647 O O . ALA A 1 80 ? -2.276 -6.548 -12.960 1.00 95.62 80 ALA A O 1
ATOM 648 N N . GLU A 1 81 ? -0.959 -4.764 -12.611 1.00 94.94 81 GLU A N 1
ATOM 649 C CA . GLU A 1 81 ? 0.304 -5.460 -12.841 1.00 94.94 81 GLU A CA 1
ATOM 650 C C . GLU A 1 81 ? 0.912 -6.026 -11.561 1.00 94.94 81 GLU A C 1
ATOM 652 O O . GLU A 1 81 ? 1.951 -6.663 -11.643 1.00 94.94 81 GLU A O 1
ATOM 657 N N . LEU A 1 82 ? 0.316 -5.814 -10.388 1.00 95.69 82 LEU A N 1
ATOM 658 C CA . LEU A 1 82 ? 0.909 -6.164 -9.102 1.00 95.69 82 LEU A CA 1
ATOM 659 C C . LEU A 1 82 ? 0.129 -7.268 -8.391 1.00 95.69 82 LEU A C 1
ATOM 661 O O . LEU A 1 82 ? -1.085 -7.425 -8.541 1.00 95.69 82 LEU A O 1
ATOM 665 N N . ARG A 1 83 ? 0.839 -8.009 -7.541 1.00 96.81 83 ARG A N 1
ATOM 666 C CA . ARG A 1 83 ? 0.232 -8.764 -6.438 1.00 96.81 83 ARG A CA 1
ATOM 667 C C . ARG A 1 83 ? 0.516 -8.061 -5.120 1.00 96.81 83 ARG A C 1
ATOM 669 O O . ARG A 1 83 ? 1.435 -7.253 -5.034 1.00 96.81 83 ARG A O 1
ATOM 676 N N . VAL A 1 84 ? -0.249 -8.402 -4.094 1.00 97.94 84 VAL A N 1
ATOM 677 C CA . VAL A 1 84 ? -0.076 -7.871 -2.743 1.00 97.94 84 VAL A CA 1
ATOM 678 C C . VAL A 1 84 ? 0.147 -9.013 -1.761 1.00 97.94 84 VAL A C 1
ATOM 680 O O . VAL A 1 84 ? -0.424 -10.096 -1.920 1.00 97.94 84 VAL A O 1
ATOM 683 N N . ALA A 1 85 ? 1.014 -8.787 -0.782 1.00 98.31 85 ALA A N 1
ATOM 684 C CA . ALA A 1 85 ? 1.203 -9.670 0.354 1.00 98.31 85 ALA A CA 1
ATOM 685 C C . ALA A 1 85 ? 1.032 -8.891 1.658 1.00 98.31 85 ALA A C 1
ATOM 687 O O . ALA A 1 85 ? 1.461 -7.740 1.750 1.00 98.31 85 ALA A O 1
ATOM 688 N N . VAL A 1 86 ? 0.414 -9.539 2.642 1.00 98.69 86 VAL A N 1
ATOM 689 C CA . VAL A 1 86 ? 0.262 -9.049 4.012 1.00 98.69 86 VAL A CA 1
ATOM 690 C C . VAL A 1 86 ? 0.886 -10.085 4.939 1.00 98.69 86 VAL A C 1
ATOM 692 O O . VAL A 1 86 ? 0.552 -11.268 4.853 1.00 98.69 86 VAL A O 1
ATOM 695 N N . ASN A 1 87 ? 1.816 -9.658 5.794 1.00 98.44 87 ASN A N 1
ATOM 696 C CA . ASN A 1 87 ? 2.534 -10.517 6.743 1.00 98.44 87 ASN A CA 1
ATOM 697 C C . ASN A 1 87 ? 3.135 -11.778 6.090 1.00 98.44 87 ASN A C 1
ATOM 699 O O . ASN A 1 87 ? 2.948 -12.885 6.583 1.00 98.44 87 ASN A O 1
ATOM 703 N N . ASP A 1 88 ? 3.825 -11.605 4.960 1.00 97.00 88 ASP A N 1
ATOM 704 C CA . ASP A 1 88 ? 4.474 -12.664 4.164 1.00 97.00 88 ASP A CA 1
ATOM 705 C C . ASP A 1 88 ? 3.534 -13.635 3.416 1.00 97.00 88 ASP A C 1
ATOM 707 O O . ASP A 1 88 ? 4.004 -14.558 2.744 1.00 97.00 88 ASP A O 1
ATOM 711 N N . TYR A 1 89 ? 2.216 -13.411 3.437 1.00 97.88 89 TYR A N 1
ATOM 712 C CA . TYR A 1 89 ? 1.242 -14.213 2.686 1.00 97.88 89 TYR A CA 1
ATOM 713 C C . TYR A 1 89 ? 0.604 -13.403 1.560 1.00 97.88 89 TYR A C 1
ATOM 715 O O . TYR A 1 89 ? 0.212 -12.257 1.758 1.00 97.88 89 TYR A O 1
ATOM 723 N N . PHE A 1 90 ? 0.446 -14.005 0.373 1.00 97.31 90 PHE A N 1
ATOM 724 C CA . PHE A 1 90 ? -0.331 -13.378 -0.701 1.00 97.31 90 PHE A CA 1
ATOM 725 C C . PHE A 1 90 ? -1.761 -13.105 -0.230 1.00 97.31 90 PHE A C 1
ATOM 727 O O . PHE A 1 90 ? -2.444 -14.011 0.248 1.00 97.31 90 PHE A O 1
ATOM 734 N N . ALA A 1 91 ? -2.208 -11.873 -0.437 1.00 98.06 91 ALA A N 1
ATOM 735 C CA . ALA A 1 91 ? -3.531 -11.397 -0.074 1.00 98.06 91 ALA A CA 1
ATOM 736 C C . ALA A 1 91 ? -4.339 -11.048 -1.328 1.00 98.06 91 ALA A C 1
ATOM 738 O O . ALA A 1 91 ? -3.804 -10.853 -2.428 1.00 98.06 91 ALA A O 1
ATOM 739 N N . LYS A 1 92 ? -5.655 -10.961 -1.169 1.00 98.00 92 LYS A N 1
ATOM 740 C CA . LYS A 1 92 ? -6.529 -10.33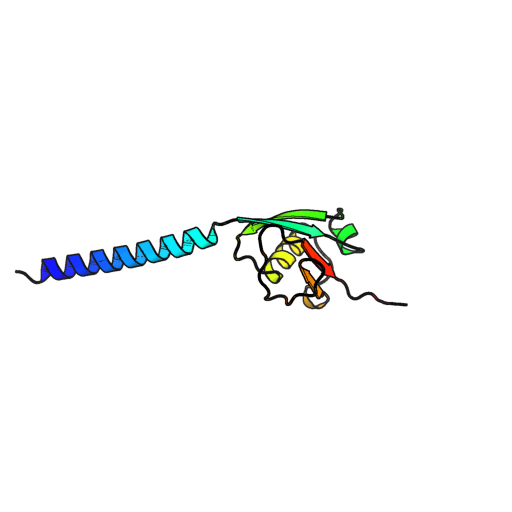2 -2.158 1.00 98.00 92 LYS A CA 1
ATOM 741 C C . LYS A 1 92 ? -6.529 -8.832 -1.917 1.00 98.00 92 LYS A C 1
ATOM 743 O O . LYS A 1 92 ? -6.490 -8.377 -0.785 1.00 98.00 92 LYS A O 1
ATOM 748 N N . TRP A 1 93 ? -6.708 -8.05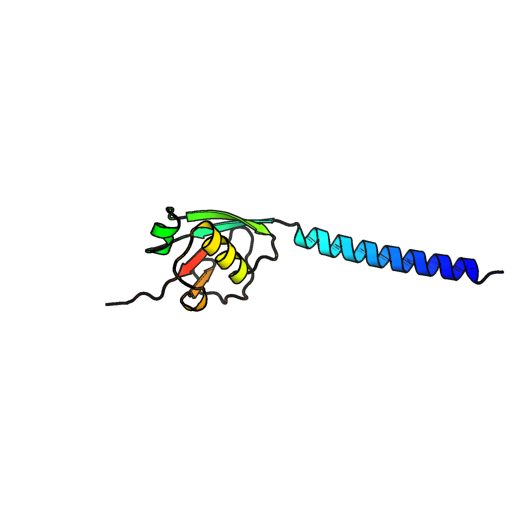7 -2.980 1.00 97.94 93 TRP A N 1
ATOM 749 C CA . TRP A 1 93 ? -6.873 -6.600 -2.897 1.00 97.94 93 TRP A CA 1
ATOM 750 C C . TRP A 1 93 ? -8.061 -6.136 -2.033 1.00 97.94 93 TRP A C 1
ATOM 752 O O . TRP A 1 93 ? -8.131 -4.964 -1.675 1.00 97.94 93 TRP A O 1
ATOM 762 N N . THR A 1 94 ? -8.992 -7.043 -1.729 1.00 96.06 94 THR A N 1
ATOM 763 C CA . THR A 1 94 ? -10.172 -6.824 -0.881 1.00 96.06 94 THR A CA 1
ATOM 764 C C . THR A 1 94 ? -9.973 -7.268 0.567 1.00 96.06 94 THR A C 1
ATOM 766 O O . THR A 1 94 ? -10.915 -7.171 1.348 1.00 96.06 94 THR A O 1
ATOM 769 N N . ASP A 1 95 ? -8.819 -7.841 0.908 1.00 97.31 95 ASP A N 1
ATOM 770 C CA . ASP A 1 95 ? -8.552 -8.263 2.279 1.00 97.31 95 ASP A CA 1
ATOM 771 C C . ASP A 1 95 ? -8.325 -7.031 3.168 1.00 97.31 95 ASP A C 1
ATOM 773 O O . ASP A 1 95 ? -7.859 -5.983 2.712 1.00 97.31 95 ASP A O 1
ATOM 777 N N . GLN A 1 96 ? -8.704 -7.163 4.437 1.00 95.50 96 GLN A N 1
ATOM 778 C CA . GLN A 1 96 ? -8.589 -6.098 5.426 1.00 95.50 96 GLN A CA 1
ATOM 779 C C . GLN A 1 96 ? -7.129 -5.902 5.847 1.00 95.50 96 GLN A C 1
ATOM 781 O O . GLN A 1 96 ? -6.386 -6.873 5.998 1.00 95.50 96 GLN A O 1
ATOM 786 N N . ILE A 1 97 ? -6.754 -4.646 6.081 1.00 97.75 97 ILE A N 1
ATOM 787 C CA . ILE A 1 97 ? -5.491 -4.261 6.709 1.00 97.75 97 ILE A CA 1
ATOM 788 C C . ILE A 1 97 ? -5.742 -4.075 8.208 1.00 97.75 97 ILE A C 1
ATOM 790 O O . ILE A 1 97 ? -6.761 -3.506 8.599 1.00 97.75 97 ILE A O 1
ATOM 794 N N . ASN A 1 98 ? -4.823 -4.548 9.043 1.00 97.31 98 ASN A N 1
ATOM 795 C CA . ASN A 1 98 ? -4.867 -4.368 10.489 1.00 97.31 98 ASN A CA 1
ATOM 796 C C . ASN A 1 98 ? -3.678 -3.537 10.973 1.00 97.31 98 ASN A C 1
ATOM 798 O O . ASN A 1 98 ? -2.639 -3.443 10.320 1.00 97.31 98 ASN A O 1
ATOM 802 N N . ASP A 1 99 ? -3.833 -2.957 12.159 1.00 97.81 99 ASP A N 1
ATOM 803 C CA . ASP A 1 99 ? -2.759 -2.230 12.827 1.00 97.81 99 ASP A CA 1
ATOM 804 C C . ASP A 1 99 ? -1.518 -3.108 13.025 1.00 97.81 99 ASP A C 1
ATOM 806 O O . ASP A 1 99 ? -1.610 -4.253 13.472 1.00 97.81 99 ASP A O 1
ATOM 810 N N . GLY A 1 100 ? -0.355 -2.563 12.669 1.00 98.31 100 GLY A N 1
ATOM 811 C CA . GLY A 1 100 ? 0.927 -3.257 12.723 1.00 98.31 100 GLY A CA 1
ATOM 812 C C . GLY A 1 100 ? 1.218 -4.215 11.565 1.00 98.31 100 GLY A C 1
ATOM 813 O O . GLY A 1 100 ? 2.305 -4.795 11.556 1.00 98.31 100 GLY A O 1
ATOM 814 N N . ASP A 1 101 ? 0.314 -4.381 10.592 1.00 98.69 101 ASP A N 1
ATOM 815 C CA . ASP A 1 101 ? 0.556 -5.260 9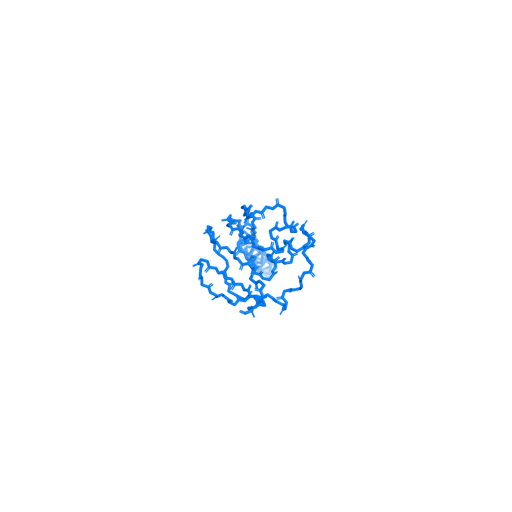.443 1.00 98.69 101 ASP A CA 1
ATOM 816 C C . ASP A 1 101 ? 1.763 -4.803 8.606 1.00 98.69 101 ASP A C 1
ATOM 818 O O . ASP A 1 101 ? 2.042 -3.609 8.449 1.00 98.69 101 ASP A O 1
ATOM 822 N N . SER A 1 102 ? 2.465 -5.780 8.027 1.00 98.75 102 SER A N 1
ATOM 823 C CA . SER A 1 102 ? 3.469 -5.552 6.988 1.00 98.75 102 SER A CA 1
ATOM 824 C C . SER A 1 102 ? 2.859 -5.792 5.613 1.00 98.75 102 SER A C 1
ATOM 826 O O . SER A 1 102 ? 2.353 -6.884 5.346 1.00 98.75 102 SER A O 1
ATOM 828 N N . VAL A 1 103 ? 2.918 -4.795 4.734 1.00 98.75 103 VAL A N 1
ATOM 829 C CA . VAL A 1 103 ? 2.346 -4.841 3.385 1.00 98.75 103 VAL A CA 1
ATOM 830 C C . VAL A 1 103 ? 3.446 -4.721 2.336 1.00 98.75 103 VAL A C 1
ATOM 832 O O . VAL A 1 103 ? 4.301 -3.836 2.398 1.00 98.75 103 VAL A O 1
ATOM 835 N N . VAL A 1 104 ? 3.390 -5.592 1.327 1.00 98.25 104 VAL A N 1
ATOM 836 C CA . VAL A 1 104 ? 4.311 -5.590 0.184 1.00 98.25 104 VAL A CA 1
ATOM 837 C C . VAL A 1 104 ? 3.531 -5.611 -1.124 1.00 98.25 104 VAL A C 1
ATOM 839 O O . VAL A 1 104 ? 2.674 -6.472 -1.332 1.00 98.25 104 VAL A O 1
ATOM 842 N N . PHE A 1 105 ? 3.890 -4.720 -2.049 1.00 97.56 105 PHE A N 1
ATOM 843 C CA . PHE A 1 105 ? 3.430 -4.770 -3.438 1.00 97.56 105 PHE A CA 1
ATOM 844 C C . PHE A 1 105 ? 4.497 -5.416 -4.316 1.00 97.56 105 PHE A C 1
ATOM 846 O O . PHE A 1 105 ? 5.649 -4.988 -4.357 1.00 97.56 105 PHE A O 1
ATOM 853 N N . ILE A 1 106 ? 4.112 -6.479 -5.009 1.00 93.56 106 ILE A N 1
ATOM 854 C CA . ILE A 1 106 ? 5.028 -7.394 -5.677 1.00 93.56 106 ILE A CA 1
ATOM 855 C C . ILE A 1 106 ? 4.836 -7.247 -7.180 1.00 93.56 106 ILE A C 1
ATOM 857 O O . ILE A 1 106 ? 3.785 -7.600 -7.724 1.00 93.56 106 ILE A O 1
ATOM 861 N N . THR A 1 107 ? 5.870 -6.751 -7.854 1.00 89.19 107 THR A N 1
ATOM 862 C CA . THR A 1 107 ? 5.951 -6.808 -9.312 1.00 89.19 107 THR A CA 1
ATOM 863 C C . THR A 1 107 ? 6.152 -8.262 -9.761 1.00 89.19 107 THR A C 1
ATOM 865 O O . THR A 1 107 ? 6.872 -9.020 -9.104 1.00 89.19 107 THR A O 1
ATOM 868 N N . PRO A 1 108 ? 5.526 -8.699 -10.868 1.00 82.00 108 PRO A N 1
ATOM 869 C CA . PRO A 1 108 ? 5.825 -9.969 -11.495 1.00 82.00 108 PRO A CA 1
ATOM 870 C C . PRO A 1 108 ? 7.314 -9.980 -11.800 1.00 82.00 108 PRO A C 1
ATOM 872 O O . PRO A 1 108 ? 7.812 -9.142 -12.554 1.00 82.00 108 PRO A O 1
ATOM 875 N N . VAL A 1 109 ? 8.037 -10.911 -11.192 1.00 71.75 109 VAL A N 1
ATOM 876 C CA . VAL A 1 109 ? 9.432 -11.111 -11.552 1.00 71.75 109 VAL A CA 1
ATOM 877 C C . VAL A 1 109 ? 9.456 -11.656 -12.978 1.00 71.75 109 VAL A C 1
ATOM 879 O O . VAL A 1 109 ? 8.863 -12.697 -13.266 1.00 71.75 109 VAL A O 1
ATOM 882 N N . ALA A 1 110 ? 10.132 -10.953 -13.887 1.00 55.44 110 ALA A N 1
ATOM 883 C CA . ALA A 1 110 ? 10.633 -11.577 -15.101 1.00 55.44 110 ALA A CA 1
ATOM 884 C C . ALA A 1 110 ? 11.748 -12.529 -14.653 1.00 55.44 110 ALA A C 1
ATOM 886 O O . ALA A 1 110 ? 12.912 -12.146 -14.577 1.00 55.44 110 ALA A O 1
ATOM 887 N N . GLY A 1 111 ? 11.371 -13.732 -14.220 1.00 49.03 111 GLY A N 1
ATOM 888 C CA . GLY A 1 111 ? 12.337 -14.791 -13.971 1.00 49.03 111 GLY A CA 1
ATOM 889 C C . GLY A 1 111 ? 13.056 -15.096 -15.281 1.00 49.03 111 GLY A C 1
ATOM 890 O O . GLY A 1 111 ? 12.400 -15.434 -16.268 1.00 49.03 111 GLY A O 1
ATOM 891 N N . GLY A 1 112 ? 14.375 -14.906 -15.290 1.00 39.06 112 GLY A N 1
ATOM 892 C CA . GLY A 1 112 ? 15.264 -15.593 -16.225 1.00 39.06 112 GLY A CA 1
ATOM 893 C C . GLY A 1 112 ? 15.431 -17.054 -15.836 1.00 39.06 112 GLY A C 1
ATOM 894 O O . GLY A 1 112 ? 15.232 -17.368 -14.638 1.00 39.06 112 GLY A O 1
#

Radius of gyration: 22.03 Å; Cα contacts (8 Å, |Δi|>4): 141; chains: 1; bounding box: 71×35×39 Å

Secondary structure (DSSP, 8-state):
--HHHHHHHHHHHHHHHHHHHHHHHHHHHT-EEEEEEE--HHHHHHHTSSEEEEEEETT-BHHHHHHHHHHHHT-SS-GGG-EEEETTEEE-TTSBP-TT-EEEEEPPP---

Nearest PDB structures (foldseek):
  6jc0-assembly1_A  TM=9.015E-01  e=1.893E-07  Mycolicibacterium smegmatis MC2 155
  6jbz-assembly1_D  TM=8.919E-01  e=7.544E-07  Mycobacterium tuberculosis
  4hro-assembly1_A  TM=8.593E-01  e=1.558E-05  Haloferax volcanii DS2
  6gf1-assembly3_C  TM=7.328E-01  e=1.054E-02  Homo sapiens
  5npw-assembly4_G  TM=5.655E-01  e=3.229E-02  Homo sapiens